Protein AF-A0A1B7MF62-F1 (afdb_monomer_lite)

Organism: NCBI:txid1314800

Radius of gyration: 16.51 Å; chains: 1; bounding box: 27×33×34 Å

pLDDT: mean 84.45, std 9.0, range [54.97, 93.94]

Sequence (50 aa):
HSFFQGRPCDENGTFLPPGTLPSPPVAHPTNDWTPFWDHIEFEKAEFLYK

Foldseek 3Di:
DPPPDDADDDPVRHGDDPPDDDDPDDPDDPFPPPPDPGPVRVVVCVVPPD

Secondary structure (DSSP, 8-state):
--------B-TTSPBPPTTPPPPPPP---TT--TTSSSHHHHHHHHHH--

Structure (mmCIF, N/CA/C/O backbone):
data_AF-A0A1B7MF62-F1
#
_entry.id   AF-A0A1B7MF62-F1
#
loop_
_atom_site.group_PDB
_atom_site.id
_atom_site.type_symbol
_atom_site.label_atom_id
_atom_site.label_alt_id
_atom_site.label_comp_id
_atom_site.label_asym_id
_atom_site.label_entity_id
_atom_site.label_seq_id
_atom_site.pdbx_PDB_ins_code
_atom_site.Cartn_x
_atom_site.Cartn_y
_atom_site.Cartn_z
_atom_site.occupancy
_atom_site.B_iso_or_equiv
_atom_site.auth_seq_id
_atom_site.auth_comp_id
_atom_site.auth_asym_id
_atom_site.auth_atom_id
_atom_site.pdbx_PDB_model_num
ATOM 1 N N . HIS A 1 1 ? -13.429 11.099 21.681 1.00 54.97 1 HIS A N 1
ATOM 2 C CA . HIS A 1 1 ? -12.884 10.202 20.644 1.00 54.97 1 HIS A CA 1
ATOM 3 C C . HIS A 1 1 ? -13.408 8.801 20.899 1.00 54.97 1 HIS A C 1
ATOM 5 O O . HIS A 1 1 ? -13.096 8.243 21.944 1.00 54.97 1 HIS A O 1
ATOM 11 N N . SER A 1 2 ? -14.267 8.263 20.026 1.00 65.81 2 SER A N 1
ATOM 12 C CA . SER A 1 2 ? -14.649 6.853 20.140 1.00 65.81 2 SER A CA 1
ATOM 13 C C . SER A 1 2 ? -13.428 6.008 19.794 1.00 65.81 2 SER A C 1
ATOM 15 O O . SER A 1 2 ? -12.789 6.257 18.773 1.00 65.81 2 SER A O 1
ATOM 17 N N . PHE A 1 3 ? -13.097 5.036 20.639 1.00 63.56 3 PHE A N 1
ATOM 18 C CA . PHE A 1 3 ? -12.089 4.016 20.356 1.00 63.56 3 PHE A CA 1
ATOM 19 C C . PHE A 1 3 ? -12.554 3.177 19.157 1.00 63.56 3 PHE A C 1
ATOM 21 O O . PHE A 1 3 ? -13.189 2.138 19.321 1.00 63.56 3 PHE A O 1
ATOM 28 N N . PHE A 1 4 ? -12.301 3.651 17.938 1.00 63.94 4 PHE A N 1
ATOM 29 C CA . PHE A 1 4 ? -12.520 2.852 16.742 1.00 63.94 4 PHE A CA 1
ATOM 30 C C . PHE A 1 4 ? -11.343 1.886 16.637 1.00 63.94 4 PHE A C 1
ATOM 32 O O . PHE A 1 4 ? -10.240 2.260 16.245 1.00 63.94 4 PHE A O 1
ATOM 39 N N . GLN A 1 5 ? -11.550 0.652 17.087 1.00 72.06 5 GLN A N 1
ATOM 40 C CA . GLN A 1 5 ? -10.581 -0.415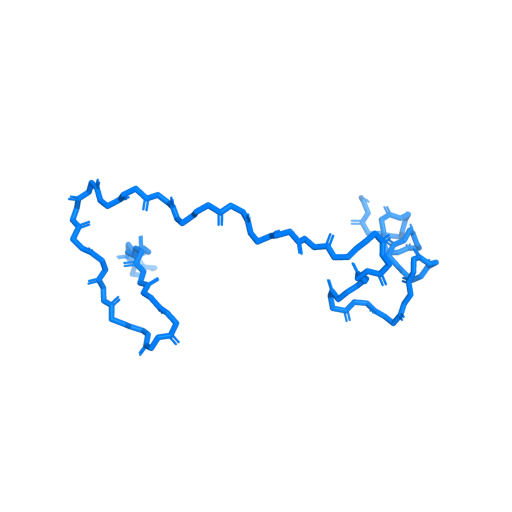 16.886 1.00 72.06 5 GLN A CA 1
ATOM 41 C C . GLN A 1 5 ? -10.636 -0.809 15.410 1.00 72.06 5 GLN A C 1
ATOM 43 O O . GLN A 1 5 ? -11.588 -1.454 14.976 1.00 72.06 5 GLN A O 1
ATOM 48 N N . GLY A 1 6 ? -9.634 -0.386 14.634 1.00 78.00 6 GLY A N 1
ATOM 49 C CA . GLY A 1 6 ? -9.463 -0.844 13.258 1.00 78.00 6 GLY A CA 1
ATOM 50 C C . GLY A 1 6 ? -9.316 -2.363 13.251 1.00 78.00 6 GLY A C 1
ATOM 51 O O . GLY A 1 6 ? -8.332 -2.893 13.764 1.00 78.00 6 GLY A O 1
ATOM 52 N N . ARG A 1 7 ? -10.320 -3.069 12.726 1.00 85.06 7 ARG A N 1
ATOM 53 C CA . ARG A 1 7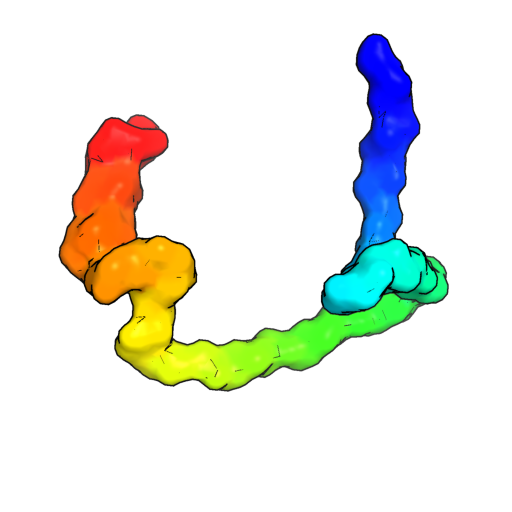 ? -10.286 -4.522 12.547 1.00 85.06 7 ARG A CA 1
ATOM 54 C C . ARG A 1 7 ? -9.954 -4.821 11.081 1.00 85.06 7 ARG A C 1
ATOM 56 O O . ARG A 1 7 ? -10.572 -4.199 10.219 1.00 85.06 7 ARG A O 1
ATOM 63 N N . PRO A 1 8 ? -9.033 -5.760 10.790 1.00 86.12 8 PRO A N 1
ATOM 64 C CA . PRO A 1 8 ? -8.743 -6.163 9.419 1.00 86.12 8 PRO A CA 1
ATOM 65 C C . PRO A 1 8 ? -10.011 -6.631 8.699 1.00 86.12 8 PRO A C 1
ATOM 67 O O . PRO A 1 8 ? -10.811 -7.377 9.272 1.00 86.12 8 PRO A O 1
ATOM 70 N N . CYS A 1 9 ? -10.181 -6.206 7.454 1.00 87.62 9 CYS A N 1
ATOM 71 C CA . CYS A 1 9 ? -11.257 -6.624 6.566 1.00 87.62 9 CYS A CA 1
ATOM 72 C C . CYS A 1 9 ? -10.707 -6.972 5.179 1.00 87.62 9 CYS A C 1
ATOM 74 O O . CYS A 1 9 ? -9.576 -6.617 4.847 1.00 87.62 9 CYS A O 1
ATOM 76 N N . ASP A 1 10 ? -11.494 -7.708 4.403 1.00 87.50 10 ASP A N 1
ATOM 77 C CA . ASP A 1 10 ? -11.224 -7.957 2.989 1.00 87.50 10 ASP A CA 1
ATOM 78 C C . ASP A 1 10 ? -11.632 -6.763 2.101 1.00 87.50 10 ASP A C 1
ATOM 80 O O . ASP A 1 10 ? -12.133 -5.742 2.578 1.00 87.50 10 ASP A O 1
ATOM 84 N N . GLU A 1 11 ? -11.426 -6.902 0.789 1.00 87.19 11 GLU A N 1
ATOM 85 C CA . GLU A 1 11 ? -11.769 -5.896 -0.230 1.00 87.19 11 GLU A CA 1
ATOM 86 C C . GLU A 1 11 ? -13.264 -5.534 -0.283 1.00 87.19 11 GLU A C 1
ATOM 88 O O . GLU A 1 11 ? -13.625 -4.459 -0.759 1.00 87.19 11 GLU A O 1
ATOM 93 N N . ASN A 1 12 ? -14.135 -6.396 0.248 1.00 92.12 12 ASN A N 1
ATOM 94 C CA . ASN A 1 12 ? -15.578 -6.173 0.321 1.00 92.12 12 ASN A CA 1
ATOM 95 C C . ASN A 1 12 ? -15.997 -5.524 1.652 1.00 92.12 12 ASN A C 1
ATOM 97 O O . ASN A 1 12 ? -17.182 -5.274 1.877 1.00 92.12 12 ASN A O 1
ATOM 101 N N . GLY A 1 13 ? -15.044 -5.256 2.552 1.00 88.38 13 GLY A N 1
ATOM 102 C CA . GLY A 1 13 ? -15.305 -4.724 3.887 1.00 88.38 13 GLY A CA 1
ATOM 103 C C . GLY A 1 13 ? -15.751 -5.779 4.902 1.00 88.38 13 GLY A C 1
ATOM 104 O O . GLY A 1 13 ? -16.198 -5.422 5.993 1.00 88.38 13 GLY A O 1
ATOM 105 N N . THR A 1 14 ? 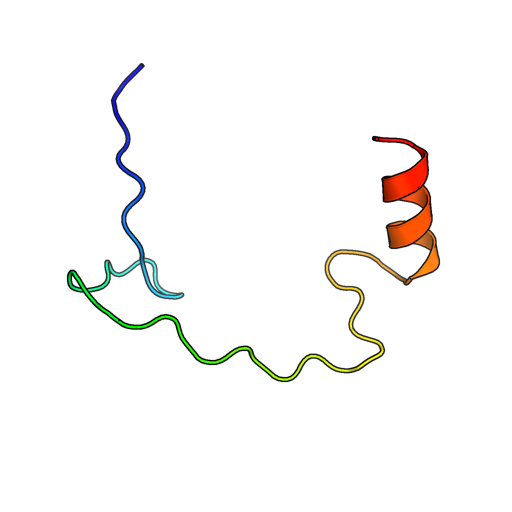-15.616 -7.071 4.593 1.00 91.25 14 THR A N 1
ATOM 106 C CA . THR A 1 14 ? -15.938 -8.158 5.526 1.00 91.25 14 THR A CA 1
ATOM 107 C C . THR A 1 14 ? -14.792 -8.354 6.502 1.00 91.25 14 THR A C 1
ATOM 109 O O . THR A 1 14 ? -13.644 -8.535 6.105 1.00 91.25 14 THR A O 1
ATOM 112 N N . PHE A 1 15 ? -15.083 -8.346 7.802 1.00 90.94 15 PHE A N 1
ATOM 113 C CA . PHE A 1 15 ? -14.049 -8.518 8.817 1.00 90.94 15 PHE A CA 1
ATOM 114 C C . PHE A 1 15 ? -13.403 -9.904 8.772 1.00 90.94 15 PHE A C 1
ATOM 116 O O . PHE A 1 15 ? -14.089 -10.927 8.796 1.00 90.94 15 PHE A O 1
ATOM 123 N N . LEU A 1 16 ? -12.072 -9.922 8.805 1.00 89.94 16 LEU A N 1
ATOM 124 C CA . LEU A 1 16 ? -11.294 -11.150 8.840 1.00 89.94 16 LEU A CA 1
ATOM 125 C C . LEU A 1 16 ? -11.348 -11.789 10.241 1.00 89.94 16 LEU A C 1
ATOM 127 O O . LEU A 1 16 ? -11.347 -11.073 11.254 1.00 89.94 16 LEU A O 1
ATOM 131 N N . PRO A 1 17 ? -11.355 -13.132 10.335 1.00 90.12 17 PRO A N 1
ATOM 132 C CA . PRO A 1 17 ? -11.185 -13.832 11.601 1.00 90.12 17 PRO A CA 1
ATOM 133 C C . PRO A 1 17 ? -9.868 -13.450 12.303 1.00 90.12 17 PRO A C 1
ATOM 135 O O . PRO A 1 17 ? -8.861 -13.186 11.632 1.00 90.12 17 PRO A O 1
ATOM 138 N N . PRO A 1 18 ? -9.821 -13.460 13.647 1.00 87.38 18 PRO A N 1
ATOM 139 C CA . PRO A 1 18 ? -8.579 -13.248 14.384 1.00 87.38 18 PRO A CA 1
ATOM 140 C C . PRO A 1 18 ? -7.502 -14.263 13.975 1.00 87.38 18 PRO A C 1
ATOM 142 O O . PRO A 1 18 ? -7.779 -15.456 13.893 1.00 87.38 18 PRO A O 1
ATOM 145 N N . GLY A 1 19 ? -6.275 -13.794 13.736 1.00 85.44 19 GL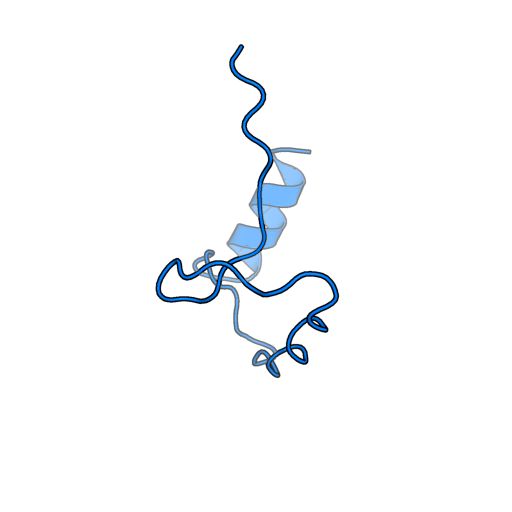Y A N 1
ATOM 146 C CA . GLY A 1 19 ? -5.150 -14.656 13.350 1.00 85.44 19 GLY A CA 1
ATOM 147 C C . GLY A 1 19 ? -5.088 -15.024 11.864 1.00 85.44 19 GLY A C 1
ATOM 148 O O . GLY A 1 19 ? -4.254 -15.842 11.487 1.00 85.44 19 GLY A O 1
ATOM 149 N N . THR A 1 20 ? -5.931 -14.423 11.017 1.00 87.62 20 THR A N 1
ATOM 150 C CA . THR A 1 20 ? -5.804 -14.551 9.557 1.00 87.62 20 THR A CA 1
ATOM 151 C C . THR A 1 20 ? -4.439 -14.028 9.111 1.00 87.62 20 THR A C 1
ATOM 153 O O . THR A 1 20 ? -4.059 -12.908 9.458 1.00 87.62 20 THR A O 1
ATOM 156 N N . LEU A 1 21 ? -3.695 -14.843 8.361 1.00 85.25 21 LEU A N 1
ATOM 157 C CA . LEU A 1 21 ? -2.408 -14.430 7.811 1.00 85.25 21 LEU A CA 1
ATOM 158 C C . LEU A 1 21 ? -2.612 -13.327 6.762 1.00 85.25 21 LEU A C 1
ATOM 160 O O . LEU A 1 21 ? -3.587 -13.386 6.008 1.00 85.25 21 LEU A O 1
ATOM 164 N N . PRO A 1 22 ? -1.709 -12.334 6.689 1.00 82.94 22 PRO A N 1
ATOM 165 C CA . PRO A 1 22 ? -1.753 -11.352 5.618 1.00 82.94 22 PRO A CA 1
ATOM 166 C C . PRO A 1 22 ? -1.622 -12.058 4.266 1.00 82.94 22 PRO A C 1
ATOM 168 O O . PRO A 1 22 ? -0.891 -13.044 4.135 1.00 82.94 22 PRO A O 1
ATOM 171 N N . SER A 1 23 ? -2.338 -11.545 3.266 1.00 82.38 23 SER A N 1
ATOM 172 C CA . SER A 1 23 ? -2.219 -12.056 1.903 1.00 82.38 23 SER A CA 1
ATOM 173 C C . SER A 1 23 ? -0.776 -11.880 1.413 1.00 82.38 23 SER A C 1
ATOM 175 O O . SER A 1 23 ? -0.136 -10.885 1.781 1.00 82.38 23 SER A O 1
ATOM 177 N N . PRO A 1 24 ? -0.237 -12.810 0.605 1.00 83.56 24 PRO A N 1
ATOM 178 C CA . PRO A 1 24 ? 1.064 -12.620 -0.016 1.00 83.56 24 PRO A CA 1
ATOM 179 C C . PRO A 1 24 ? 1.105 -11.277 -0.757 1.00 83.56 24 PRO A C 1
ATOM 181 O O . PRO A 1 24 ? 0.100 -10.901 -1.369 1.00 83.56 24 PRO A O 1
ATOM 184 N N . PRO A 1 25 ? 2.243 -10.560 -0.737 1.00 80.06 25 PRO A N 1
ATOM 185 C CA . PRO A 1 25 ? 2.398 -9.363 -1.546 1.00 80.06 25 PRO A CA 1
ATOM 186 C C . PRO A 1 25 ? 2.103 -9.703 -3.005 1.00 80.06 25 PRO A C 1
ATOM 188 O O . PRO A 1 25 ? 2.659 -10.663 -3.548 1.00 80.06 25 PRO A O 1
ATOM 191 N N . VAL A 1 26 ? 1.225 -8.931 -3.639 1.00 80.75 26 VAL A N 1
ATOM 192 C CA . VAL A 1 26 ? 1.045 -9.027 -5.086 1.00 80.75 26 VAL A CA 1
ATOM 193 C C . VAL A 1 26 ? 2.355 -8.586 -5.732 1.00 80.75 26 VAL A C 1
ATOM 195 O O . VAL A 1 26 ? 2.990 -7.630 -5.285 1.00 80.75 26 VAL A O 1
ATOM 198 N N . ALA A 1 27 ? 2.798 -9.305 -6.763 1.00 80.25 27 ALA A N 1
ATOM 199 C CA . ALA A 1 27 ? 3.942 -8.870 -7.546 1.00 80.25 27 ALA A CA 1
ATOM 200 C C . ALA A 1 27 ? 3.565 -7.568 -8.263 1.00 80.25 27 ALA A C 1
ATOM 202 O O . ALA A 1 27 ? 2.828 -7.588 -9.249 1.00 80.25 27 ALA A O 1
ATOM 203 N N . HIS A 1 28 ? 4.047 -6.442 -7.746 1.00 75.56 28 HIS A N 1
ATOM 204 C CA . HIS A 1 28 ? 3.879 -5.162 -8.411 1.00 75.56 28 HIS A CA 1
ATOM 205 C C . HIS A 1 28 ? 4.827 -5.094 -9.615 1.00 75.56 28 HIS A C 1
ATOM 207 O O . HIS A 1 28 ? 6.001 -5.467 -9.496 1.00 75.56 28 HIS A O 1
ATOM 213 N N . PRO A 1 29 ? 4.351 -4.634 -10.785 1.00 81.38 29 PRO A N 1
ATOM 214 C CA . PRO A 1 29 ? 5.232 -4.278 -11.885 1.00 81.38 29 PRO A CA 1
ATOM 215 C C . PRO A 1 29 ? 6.293 -3.288 -11.401 1.00 81.38 29 PRO A C 1
ATOM 217 O O . PRO A 1 29 ? 5.987 -2.368 -10.650 1.00 81.38 29 PRO A O 1
ATOM 220 N N . THR A 1 30 ? 7.527 -3.398 -11.894 1.00 78.19 30 THR A N 1
ATOM 221 C CA . THR A 1 30 ? 8.612 -2.454 -11.555 1.00 78.19 30 THR A CA 1
ATOM 222 C C . THR A 1 30 ? 8.318 -1.003 -11.951 1.00 78.19 30 THR A C 1
ATOM 224 O O . THR A 1 30 ? 9.074 -0.110 -11.591 1.00 78.19 30 THR A O 1
ATOM 227 N N . ASN A 1 31 ? 7.252 -0.775 -12.720 1.00 82.88 31 ASN A N 1
ATOM 228 C CA . ASN A 1 31 ? 6.828 0.527 -13.214 1.00 82.88 31 ASN A CA 1
ATOM 229 C C . ASN A 1 31 ? 5.398 0.894 -12.767 1.00 82.88 31 ASN A C 1
ATOM 231 O O . ASN A 1 31 ? 4.761 1.736 -13.398 1.00 82.88 31 ASN A O 1
ATOM 235 N N . ASP A 1 32 ? 4.874 0.218 -11.739 1.00 87.56 32 ASP A N 1
ATOM 236 C CA . ASP A 1 32 ? 3.612 0.568 -11.086 1.00 87.56 32 ASP A CA 1
ATOM 237 C C . ASP A 1 32 ? 3.874 1.660 -10.046 1.00 87.56 32 ASP A C 1
ATOM 239 O O . ASP A 1 32 ? 4.378 1.401 -8.956 1.00 87.56 32 ASP A O 1
ATOM 243 N N . TRP A 1 33 ? 3.570 2.898 -10.432 1.00 87.69 33 TRP A N 1
ATOM 244 C CA . TRP A 1 33 ? 3.745 4.084 -9.596 1.00 87.69 33 TRP A CA 1
ATOM 245 C C . TRP A 1 33 ? 2.450 4.514 -8.913 1.00 87.69 33 TRP A C 1
ATOM 247 O O . TRP A 1 33 ? 2.400 5.603 -8.349 1.00 87.69 33 TRP A O 1
ATOM 257 N N . THR A 1 34 ? 1.399 3.687 -8.937 1.00 88.94 34 THR A N 1
ATOM 258 C CA . THR A 1 34 ? 0.120 4.050 -8.319 1.00 88.94 34 THR A CA 1
ATOM 259 C C . THR A 1 34 ? 0.289 4.349 -6.818 1.00 88.94 34 THR A C 1
ATOM 261 O O . THR A 1 34 ? 1.029 3.652 -6.122 1.00 88.94 34 THR A O 1
ATOM 264 N N . PRO A 1 35 ? -0.365 5.399 -6.281 1.00 88.88 35 PRO A N 1
ATOM 265 C CA . PRO A 1 35 ? -1.364 6.278 -6.905 1.00 88.88 35 PRO A CA 1
ATOM 266 C C . PRO A 1 35 ? -0.791 7.485 -7.676 1.00 88.88 35 PRO A C 1
ATOM 268 O O . PRO A 1 35 ? -1.559 8.341 -8.108 1.00 88.88 35 PRO A O 1
ATOM 271 N N . PHE A 1 36 ? 0.526 7.583 -7.819 1.00 90.50 36 PHE A N 1
ATOM 272 C CA . PHE A 1 36 ? 1.196 8.665 -8.534 1.00 90.50 36 PHE A CA 1
ATOM 273 C C . PHE A 1 36 ? 1.148 8.439 -10.045 1.00 90.50 36 PHE A C 1
ATOM 275 O O . PHE A 1 36 ? 1.032 7.312 -10.534 1.00 90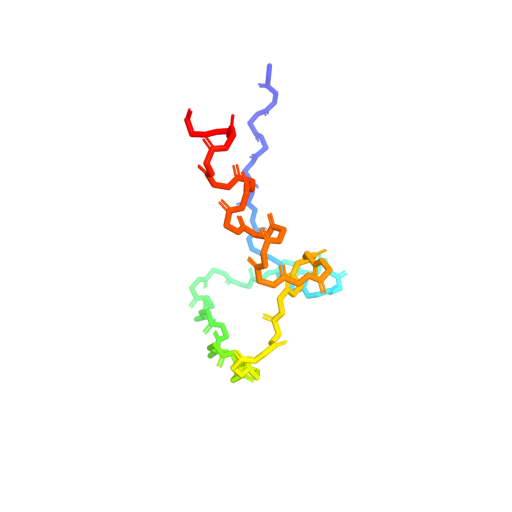.50 36 PHE A O 1
ATOM 282 N N . TRP A 1 37 ? 1.239 9.533 -10.792 1.00 89.31 37 TRP A N 1
ATOM 283 C CA . TRP A 1 37 ? 1.292 9.503 -12.247 1.00 89.31 37 TRP A CA 1
ATOM 284 C C . TRP A 1 37 ? 2.572 8.831 -12.751 1.00 89.31 37 TRP A C 1
ATOM 286 O O . TRP A 1 37 ? 2.545 8.062 -13.712 1.00 89.31 37 TRP A O 1
ATOM 296 N N . ASP A 1 38 ? 3.696 9.120 -12.096 1.00 91.31 38 ASP A N 1
ATOM 297 C CA . ASP A 1 38 ? 4.999 8.554 -12.410 1.00 91.31 38 ASP A CA 1
ATOM 298 C C . ASP A 1 38 ? 5.947 8.568 -11.198 1.00 91.31 38 ASP A C 1
ATOM 300 O O . ASP A 1 38 ? 5.666 9.129 -10.136 1.00 91.31 38 ASP A O 1
ATOM 304 N N . HIS A 1 39 ? 7.110 7.947 -11.391 1.00 91.50 39 HIS A N 1
ATOM 305 C CA . HIS A 1 39 ? 8.218 7.939 -10.440 1.00 91.50 39 HIS A CA 1
ATOM 306 C C . HIS A 1 39 ? 8.655 9.339 -9.989 1.00 91.50 39 HIS A C 1
ATOM 308 O O . HIS A 1 39 ? 8.983 9.545 -8.823 1.00 91.50 39 HIS A O 1
ATOM 314 N N . ILE A 1 40 ? 8.673 10.310 -10.907 1.00 93.94 40 ILE A N 1
ATOM 315 C CA . ILE A 1 40 ? 9.164 11.660 -10.620 1.00 93.94 40 ILE A CA 1
ATOM 316 C C . ILE A 1 40 ? 8.204 12.362 -9.661 1.00 93.94 40 ILE A C 1
ATOM 318 O O . ILE A 1 40 ? 8.637 13.090 -8.771 1.00 93.94 40 ILE A O 1
ATOM 322 N N . GLU A 1 41 ? 6.895 12.169 -9.815 1.00 93.19 41 GLU A N 1
ATOM 323 C CA . GLU A 1 41 ? 5.893 12.665 -8.874 1.00 93.19 41 GLU A CA 1
ATOM 324 C C . GLU A 1 41 ? 6.055 12.055 -7.479 1.00 93.19 41 GLU A C 1
ATOM 326 O O . GLU A 1 41 ? 6.055 12.809 -6.503 1.00 93.19 41 GLU A O 1
ATOM 331 N N . PHE A 1 42 ? 6.281 10.742 -7.391 1.00 91.44 42 PHE A N 1
ATOM 332 C CA . PHE A 1 42 ? 6.573 10.064 -6.126 1.00 91.44 42 PHE A CA 1
ATOM 333 C C . PHE A 1 42 ? 7.801 10.665 -5.419 1.00 91.44 42 PHE A C 1
ATOM 335 O O . PHE A 1 42 ? 7.713 11.091 -4.266 1.00 91.44 42 PHE A O 1
ATOM 342 N N . GLU A 1 43 ? 8.933 10.784 -6.120 1.00 92.56 43 GLU A N 1
ATOM 343 C CA . GLU A 1 43 ? 10.168 11.338 -5.547 1.00 92.56 43 GLU A CA 1
ATOM 344 C C . GLU A 1 43 ? 10.024 12.810 -5.133 1.00 92.56 43 GLU A C 1
ATOM 346 O O . GLU A 1 43 ? 10.541 13.229 -4.093 1.00 92.56 43 GLU A O 1
ATOM 351 N N . LYS A 1 44 ? 9.299 13.615 -5.920 1.00 93.88 44 LYS A N 1
ATOM 352 C CA . LYS A 1 44 ? 9.019 15.017 -5.570 1.00 93.88 44 LYS A CA 1
ATOM 353 C C . LYS A 1 44 ? 8.185 15.123 -4.299 1.00 93.88 44 LYS A C 1
ATOM 355 O O . LYS A 1 44 ? 8.464 16.000 -3.484 1.00 93.88 44 LYS A O 1
ATOM 360 N N . ALA A 1 45 ? 7.168 14.276 -4.128 1.00 91.62 45 ALA A N 1
ATOM 361 C CA . ALA A 1 45 ? 6.341 14.285 -2.924 1.00 91.62 45 ALA A CA 1
ATOM 362 C C . ALA A 1 45 ? 7.186 13.976 -1.678 1.00 91.62 45 ALA A C 1
ATOM 364 O O . ALA A 1 45 ? 7.118 14.711 -0.694 1.00 91.62 45 ALA A O 1
ATOM 365 N N . GLU A 1 46 ? 8.059 12.969 -1.765 1.00 89.19 46 GLU A N 1
ATOM 366 C CA . GLU A 1 46 ? 9.035 12.638 -0.719 1.00 89.19 46 GLU A CA 1
ATOM 367 C C . GLU A 1 46 ? 9.983 13.802 -0.400 1.00 89.19 46 GLU A C 1
ATOM 369 O O . GLU A 1 46 ? 10.372 13.980 0.749 1.00 89.19 46 GLU A O 1
ATOM 374 N N . PHE A 1 47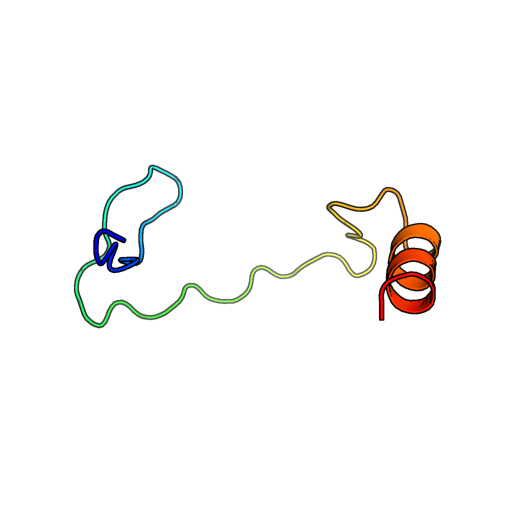 ? 10.378 14.606 -1.388 1.00 91.56 47 PHE A N 1
ATOM 375 C CA . PHE A 1 47 ? 11.225 15.778 -1.149 1.00 91.56 47 PHE A CA 1
ATOM 376 C C . PHE A 1 47 ? 10.469 16.937 -0.481 1.00 91.56 47 PHE A C 1
ATOM 378 O O . PHE A 1 47 ? 11.024 17.618 0.378 1.00 91.56 47 PHE A O 1
ATOM 385 N N . LEU A 1 48 ? 9.221 17.187 -0.886 1.00 92.75 48 LEU A N 1
ATOM 386 C CA . LEU A 1 48 ? 8.454 18.367 -0.471 1.00 92.75 48 LEU A CA 1
ATOM 387 C C . LEU A 1 48 ? 7.740 18.212 0.876 1.00 92.75 48 LEU A C 1
ATOM 389 O O . LEU A 1 48 ? 7.499 19.221 1.538 1.00 92.75 48 LEU A O 1
ATOM 393 N N . TYR A 1 49 ? 7.367 16.989 1.255 1.00 87.06 49 TYR A N 1
ATOM 394 C CA . TYR A 1 49 ? 6.482 16.728 2.400 1.00 87.06 49 TYR A CA 1
ATOM 395 C C . TYR A 1 49 ? 7.128 15.912 3.530 1.00 87.06 49 TYR A C 1
ATOM 397 O O . TYR A 1 49 ? 6.412 15.453 4.422 1.00 87.06 49 TYR A O 1
ATOM 405 N N . LYS A 1 50 ? 8.452 15.728 3.500 1.00 61.47 50 LYS A N 1
ATOM 406 C CA . LYS A 1 50 ? 9.215 15.123 4.603 1.00 61.47 50 LYS A CA 1
ATOM 407 C C . LYS A 1 50 ? 9.330 16.016 5.831 1.00 61.47 50 LYS A C 1
ATOM 409 O O . LYS A 1 50 ? 9.429 17.252 5.669 1.00 61.47 50 LYS A O 1
#